Protein AF-A0A2N6CBD4-F1 (afdb_monomer_lite)

Secondary structure (DSSP, 8-state):
-HHHHHHHHHHHHHHHHHIIIII---HHHHHHHHHHHHHHTHHHHHHHHHHHHHHHHHHHHHHHHTT-HHHHHHHHHHHHHHHHHHHHHHHHHHHHHHHHHS--HHHHTTTHHHHHHHHHHHHHHHHHHHH-TT--HHHHHHHHHHHHHHHHHHHHHGGGS--

Structure (mmCIF, N/CA/C/O backbone):
data_AF-A0A2N6CBD4-F1
#
_entry.id   AF-A0A2N6CBD4-F1
#
loop_
_atom_site.group_PDB
_atom_site.id
_atom_site.type_symbol
_atom_site.label_atom_id
_atom_site.label_alt_id
_atom_site.label_comp_id
_atom_site.label_asym_id
_atom_site.label_entity_id
_atom_site.label_seq_id
_atom_site.pdbx_PDB_ins_code
_atom_site.Cartn_x
_atom_site.Cartn_y
_atom_site.Cartn_z
_atom_site.occupancy
_atom_site.B_iso_or_equiv
_atom_site.auth_seq_id
_atom_site.auth_comp_id
_atom_site.auth_asym_id
_atom_site.auth_atom_id
_atom_site.pdbx_PDB_model_num
ATOM 1 N N . MET A 1 1 ? 5.643 14.188 14.036 1.00 41.84 1 MET A N 1
ATOM 2 C CA . MET A 1 1 ? 6.648 13.176 13.641 1.00 41.84 1 MET A CA 1
ATOM 3 C C . MET A 1 1 ? 6.228 12.397 12.386 1.00 41.84 1 MET A C 1
ATOM 5 O O . MET A 1 1 ? 6.979 12.399 11.426 1.00 41.84 1 MET A O 1
ATOM 9 N N . MET A 1 2 ? 5.007 11.844 12.311 1.00 31.25 2 MET A N 1
ATOM 10 C CA . MET A 1 2 ? 4.512 11.083 11.138 1.00 31.25 2 MET A CA 1
ATOM 11 C C . MET A 1 2 ? 4.231 11.930 9.875 1.00 31.25 2 MET A C 1
ATOM 13 O O . MET A 1 2 ? 4.389 11.447 8.758 1.00 31.25 2 MET A O 1
ATOM 17 N N . LEU A 1 3 ? 3.887 13.216 10.042 1.00 31.53 3 LEU A N 1
ATOM 18 C CA . LEU A 1 3 ? 3.722 14.160 8.926 1.00 31.53 3 LEU A CA 1
ATOM 19 C C . LEU A 1 3 ? 5.050 14.454 8.206 1.00 31.53 3 LEU A C 1
ATOM 21 O O . LEU A 1 3 ? 5.033 14.747 7.019 1.00 31.53 3 LEU A O 1
ATOM 25 N N . GLY A 1 4 ? 6.182 14.354 8.918 1.00 36.66 4 GLY A N 1
ATOM 26 C CA . GLY A 1 4 ? 7.520 14.524 8.345 1.00 36.66 4 GLY A CA 1
ATOM 27 C C . GLY A 1 4 ? 7.835 13.396 7.374 1.00 36.66 4 GLY A C 1
ATOM 28 O O . GLY A 1 4 ? 8.066 13.659 6.212 1.00 36.66 4 GLY A O 1
ATOM 29 N N . ILE A 1 5 ? 7.654 12.143 7.796 1.00 45.69 5 ILE A N 1
ATOM 30 C CA . ILE A 1 5 ? 7.950 10.955 6.978 1.00 45.69 5 ILE A CA 1
ATOM 31 C C . ILE A 1 5 ? 7.077 10.878 5.715 1.00 45.69 5 ILE A C 1
ATOM 33 O O . ILE A 1 5 ? 7.573 10.528 4.650 1.00 45.69 5 ILE A O 1
ATOM 37 N N . ILE A 1 6 ? 5.785 11.222 5.801 1.00 44.69 6 ILE A N 1
ATOM 38 C CA . ILE A 1 6 ? 4.894 11.243 4.623 1.00 44.69 6 ILE A CA 1
ATOM 39 C C . ILE A 1 6 ? 5.296 12.365 3.666 1.00 44.69 6 ILE A C 1
ATOM 41 O O . ILE A 1 6 ? 5.296 12.165 2.452 1.00 44.69 6 ILE A O 1
ATOM 45 N N . LYS A 1 7 ? 5.653 13.535 4.206 1.00 42.19 7 LYS A N 1
ATOM 46 C CA . LYS A 1 7 ? 6.128 14.661 3.406 1.00 42.19 7 LYS A CA 1
ATOM 47 C C . LYS A 1 7 ? 7.462 14.314 2.756 1.00 42.19 7 LYS A C 1
ATOM 49 O O . LYS A 1 7 ? 7.575 14.494 1.559 1.00 42.19 7 LYS A O 1
ATOM 54 N N . ASP A 1 8 ? 8.392 13.714 3.489 1.00 42.81 8 ASP A N 1
ATOM 55 C CA . ASP A 1 8 ? 9.699 13.287 3.001 1.00 42.81 8 ASP A CA 1
ATOM 56 C C . ASP A 1 8 ? 9.558 12.190 1.944 1.00 42.81 8 ASP A C 1
ATOM 58 O O . ASP A 1 8 ? 10.190 12.283 0.904 1.00 42.81 8 ASP A O 1
ATOM 62 N N . PHE A 1 9 ? 8.672 11.204 2.115 1.00 55.75 9 PHE A N 1
ATOM 63 C CA . PHE A 1 9 ? 8.442 10.160 1.109 1.00 55.75 9 PHE A CA 1
ATOM 64 C C . PHE A 1 9 ? 7.762 10.712 -0.156 1.00 55.75 9 PHE A C 1
ATOM 66 O O . PHE A 1 9 ? 8.197 10.421 -1.271 1.00 55.75 9 PHE A O 1
ATOM 73 N N . ALA A 1 10 ? 6.740 11.564 -0.008 1.00 53.47 10 ALA A N 1
ATOM 74 C CA . ALA A 1 10 ? 6.084 12.219 -1.138 1.00 53.47 10 ALA A CA 1
ATOM 75 C C . ALA A 1 10 ? 7.038 13.171 -1.873 1.00 53.47 10 ALA A C 1
ATOM 77 O O . ALA A 1 10 ? 7.047 13.181 -3.097 1.00 53.47 10 ALA A O 1
ATOM 78 N N . LEU A 1 11 ? 7.883 13.912 -1.148 1.00 49.75 11 LEU A N 1
ATOM 79 C CA . LEU A 1 11 ? 8.890 14.802 -1.724 1.00 49.75 11 LEU A CA 1
ATOM 80 C C . LEU A 1 11 ? 10.000 14.003 -2.401 1.00 49.75 11 LEU A C 1
ATOM 82 O O . LEU A 1 11 ? 10.362 14.327 -3.518 1.00 49.75 11 LEU A O 1
ATOM 86 N N . THR A 1 12 ? 10.484 12.922 -1.783 1.00 53.41 12 THR A N 1
ATOM 87 C CA . THR A 1 12 ? 11.517 12.051 -2.364 1.00 53.41 12 THR A CA 1
ATOM 88 C C . THR A 1 12 ? 11.012 11.401 -3.640 1.00 53.41 12 THR A C 1
ATOM 90 O O . THR A 1 12 ? 11.745 11.327 -4.617 1.00 53.41 12 THR A O 1
ATOM 93 N N . THR A 1 13 ? 9.744 10.987 -3.681 1.00 58.19 13 THR A N 1
ATOM 94 C CA . THR A 1 13 ? 9.230 10.332 -4.882 1.00 58.19 13 THR A CA 1
ATOM 95 C C . THR A 1 13 ? 8.724 11.297 -5.951 1.00 58.19 13 THR A C 1
ATOM 97 O O . THR A 1 13 ? 8.873 11.008 -7.134 1.00 58.19 13 THR A O 1
ATOM 100 N N . LEU A 1 14 ? 8.250 12.487 -5.570 1.00 57.22 14 LEU A N 1
ATOM 101 C CA . LEU A 1 14 ? 8.110 13.613 -6.495 1.00 57.22 14 LEU A CA 1
ATOM 102 C C . LEU A 1 14 ? 9.481 13.988 -7.075 1.00 57.22 14 LEU A C 1
ATOM 104 O O . LEU A 1 14 ? 9.580 14.213 -8.268 1.00 57.22 14 LEU A O 1
ATOM 108 N N . VAL A 1 15 ? 10.544 13.977 -6.266 1.00 57.34 15 VAL A N 1
ATOM 109 C CA . VAL A 1 15 ? 11.927 14.212 -6.702 1.00 57.34 15 VAL A CA 1
ATOM 110 C C . VAL A 1 15 ? 12.432 13.091 -7.597 1.00 57.34 15 VAL A C 1
ATOM 112 O O . VAL A 1 15 ? 13.137 13.408 -8.533 1.00 57.34 15 VAL A O 1
ATOM 115 N N . ILE A 1 16 ? 12.070 11.821 -7.393 1.00 60.28 16 ILE A N 1
ATOM 116 C CA . ILE A 1 16 ? 12.444 10.721 -8.303 1.00 60.28 16 ILE A CA 1
ATOM 117 C C . ILE A 1 16 ? 11.715 10.854 -9.645 1.00 60.28 16 ILE A C 1
ATOM 119 O O . ILE A 1 16 ? 12.346 10.740 -10.690 1.00 60.28 16 ILE A O 1
ATOM 123 N N . ILE A 1 17 ? 10.415 11.166 -9.633 1.00 61.00 17 ILE A N 1
ATOM 124 C CA . ILE A 1 17 ? 9.631 11.399 -10.856 1.00 61.00 17 ILE A CA 1
ATOM 125 C C . ILE A 1 17 ? 10.144 12.646 -11.591 1.00 61.00 17 ILE A C 1
ATOM 127 O O . ILE A 1 17 ? 10.369 12.598 -12.796 1.00 61.00 17 ILE A O 1
ATOM 131 N N . LEU A 1 18 ? 10.399 13.743 -10.875 1.00 55.06 18 LEU A N 1
ATOM 132 C CA . LEU A 1 18 ? 11.003 14.951 -11.439 1.00 55.06 18 LEU A CA 1
ATOM 133 C C . LEU A 1 18 ? 12.451 14.688 -11.882 1.00 55.06 18 LEU A C 1
ATOM 135 O O . LEU A 1 18 ? 12.848 15.184 -12.921 1.00 55.06 18 LEU A O 1
ATOM 139 N N . ASN A 1 19 ? 13.248 13.884 -11.177 1.00 57.22 19 ASN A N 1
ATOM 140 C CA . ASN A 1 19 ? 14.621 13.569 -11.586 1.00 57.22 19 ASN A CA 1
ATOM 141 C C . ASN A 1 19 ? 14.675 12.713 -12.841 1.00 57.22 19 ASN A C 1
ATOM 143 O O . ASN A 1 19 ? 15.536 12.936 -13.681 1.00 57.22 19 ASN A O 1
ATOM 147 N N . HIS A 1 20 ? 13.766 11.757 -12.981 1.00 59.44 20 HIS A N 1
ATOM 148 C CA . HIS A 1 20 ? 13.699 10.924 -14.168 1.00 59.44 20 HIS A CA 1
ATOM 149 C C . HIS A 1 20 ? 13.214 11.731 -15.390 1.00 59.44 20 HIS A C 1
ATOM 151 O O . HIS A 1 20 ? 13.842 11.686 -16.444 1.00 59.44 20 HIS A O 1
ATOM 157 N N . TRP A 1 21 ? 12.171 12.559 -15.231 1.00 55.94 21 TRP A N 1
ATOM 158 C CA . TRP A 1 21 ? 11.557 13.295 -16.349 1.00 55.94 21 TRP A CA 1
ATOM 159 C C . TRP A 1 21 ? 12.144 14.696 -16.618 1.00 55.94 21 TRP A C 1
ATOM 161 O O . TRP A 1 21 ? 11.939 15.229 -17.705 1.00 55.94 21 TRP A O 1
ATOM 171 N N . ILE A 1 22 ? 12.855 15.309 -15.663 1.00 54.16 22 ILE A N 1
ATOM 172 C CA . ILE A 1 22 ? 13.450 16.660 -15.786 1.00 54.16 22 ILE A CA 1
ATOM 173 C C . ILE A 1 22 ? 14.984 16.630 -15.736 1.00 54.16 22 ILE A C 1
ATOM 175 O O . ILE A 1 22 ? 15.613 17.411 -16.444 1.00 54.16 22 ILE A O 1
ATOM 179 N N . TYR A 1 23 ? 15.602 15.749 -14.938 1.00 53.75 23 TYR A N 1
ATOM 180 C CA . TYR A 1 23 ? 17.063 15.740 -14.728 1.00 53.75 23 TYR A CA 1
ATOM 181 C C . TYR A 1 23 ? 17.803 14.551 -15.370 1.00 53.75 23 TYR A C 1
ATOM 183 O O . TYR A 1 23 ? 19.032 14.538 -15.356 1.00 53.75 23 TYR A O 1
ATOM 191 N N . GLY A 1 24 ? 17.093 13.577 -15.951 1.00 55.91 24 GLY A N 1
ATOM 192 C CA . GLY A 1 24 ? 17.685 12.459 -16.689 1.00 55.91 24 GLY A CA 1
ATOM 193 C C . GLY A 1 24 ? 18.471 11.455 -15.839 1.00 55.91 24 GLY A C 1
ATOM 194 O O . GLY A 1 24 ? 19.448 10.896 -16.331 1.00 55.91 24 GLY A O 1
ATOM 195 N N . ILE A 1 25 ? 18.092 11.222 -14.574 1.00 64.69 25 ILE A N 1
ATOM 196 C CA . ILE A 1 25 ? 18.687 10.121 -13.791 1.00 64.69 25 ILE A CA 1
ATOM 197 C C . ILE A 1 25 ? 18.368 8.783 -14.469 1.00 64.69 25 ILE A C 1
ATOM 199 O O . ILE A 1 25 ? 17.211 8.525 -14.806 1.00 64.69 25 ILE A O 1
ATOM 203 N N . GLU A 1 26 ? 19.386 7.930 -14.621 1.00 70.88 26 GLU A N 1
ATOM 204 C CA . GLU A 1 26 ? 19.219 6.575 -15.146 1.00 70.88 26 GLU A CA 1
ATOM 205 C C . GLU A 1 26 ? 18.223 5.775 -14.296 1.00 70.88 26 GLU A C 1
ATOM 207 O O . GLU A 1 26 ? 18.364 5.646 -13.074 1.00 70.88 26 GLU A O 1
ATOM 212 N N . ASP A 1 27 ? 17.219 5.207 -14.965 1.00 71.75 27 ASP A N 1
ATOM 213 C CA . ASP A 1 27 ? 16.131 4.444 -14.348 1.00 71.75 27 ASP A CA 1
ATOM 214 C C . ASP A 1 27 ? 16.612 3.306 -13.454 1.00 71.75 27 ASP A C 1
ATOM 216 O O . ASP A 1 27 ? 15.980 2.982 -12.447 1.00 71.75 27 ASP A O 1
ATOM 220 N N . THR A 1 28 ? 17.750 2.715 -13.803 1.00 79.25 28 THR A N 1
ATOM 221 C CA . THR A 1 28 ? 18.413 1.637 -13.068 1.00 79.25 28 THR A CA 1
ATOM 222 C C . THR A 1 28 ? 18.785 2.061 -11.648 1.00 79.25 28 THR A C 1
ATOM 224 O O . THR A 1 28 ? 18.462 1.351 -10.697 1.00 79.25 28 THR A O 1
ATOM 227 N N . ILE A 1 29 ? 19.373 3.247 -11.475 1.00 79.62 29 ILE A N 1
ATOM 228 C CA . ILE A 1 29 ? 19.796 3.770 -10.168 1.00 79.62 29 ILE A CA 1
ATOM 229 C C . ILE A 1 29 ? 18.573 4.051 -9.288 1.00 79.62 29 ILE A C 1
ATOM 231 O O . ILE A 1 29 ? 18.542 3.6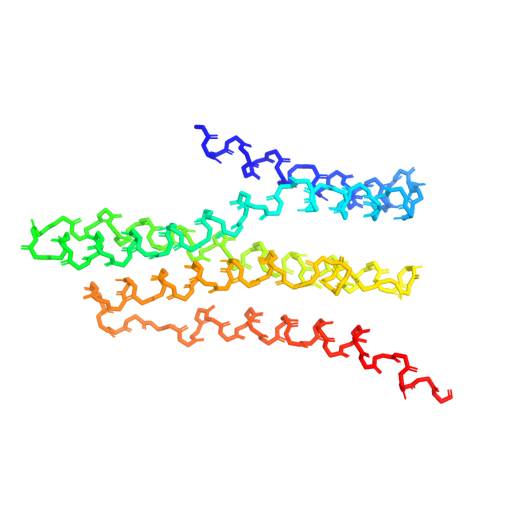90 -8.107 1.00 79.62 29 ILE A O 1
ATOM 235 N N . ALA A 1 30 ? 17.538 4.671 -9.863 1.00 75.25 30 ALA A N 1
ATOM 236 C CA . ALA A 1 30 ? 16.293 4.954 -9.152 1.00 75.25 30 ALA A CA 1
ATOM 237 C C . ALA A 1 30 ? 15.573 3.659 -8.737 1.00 75.25 30 ALA A C 1
ATOM 239 O O . ALA A 1 30 ? 15.086 3.545 -7.607 1.00 75.25 30 ALA A O 1
ATOM 240 N N . TYR A 1 31 ? 15.548 2.669 -9.628 1.00 82.81 31 TYR A N 1
ATOM 241 C CA . TYR A 1 31 ? 14.966 1.359 -9.375 1.00 82.81 31 TYR A CA 1
ATOM 242 C C . TYR A 1 31 ? 15.679 0.627 -8.234 1.00 82.81 31 TYR A C 1
ATOM 244 O O . TYR A 1 31 ? 15.037 0.201 -7.269 1.00 82.81 31 TYR A O 1
ATOM 252 N N . GLU A 1 32 ? 17.008 0.525 -8.301 1.00 84.31 32 GLU A N 1
ATOM 253 C CA . GLU A 1 32 ? 17.817 -0.133 -7.274 1.00 84.31 32 GLU A CA 1
ATOM 254 C C . GLU A 1 32 ? 17.672 0.544 -5.915 1.00 84.31 32 GLU A C 1
ATOM 256 O O . GLU A 1 32 ? 17.527 -0.140 -4.900 1.00 84.31 32 GLU A O 1
ATOM 261 N N . PHE A 1 33 ? 17.646 1.879 -5.873 1.00 81.94 33 PHE A N 1
ATOM 262 C CA . PHE A 1 33 ? 17.426 2.614 -4.632 1.00 81.94 33 PHE A CA 1
ATOM 263 C C . PHE A 1 33 ? 16.100 2.222 -3.966 1.00 81.94 33 PHE A C 1
ATOM 265 O O . PHE A 1 33 ? 16.074 1.917 -2.771 1.00 81.94 33 PHE A O 1
ATOM 272 N N . ILE A 1 34 ? 15.003 2.181 -4.731 1.00 81.94 34 ILE A N 1
ATOM 273 C CA . ILE A 1 34 ? 13.677 1.838 -4.201 1.00 81.94 34 ILE A CA 1
ATOM 274 C C . ILE A 1 34 ? 13.633 0.377 -3.747 1.00 81.94 34 ILE A C 1
ATOM 276 O O . ILE A 1 34 ? 13.147 0.096 -2.649 1.00 81.94 34 ILE A O 1
ATOM 280 N N . VAL A 1 35 ? 14.159 -0.552 -4.548 1.00 85.94 35 VAL A N 1
ATOM 281 C CA . VAL A 1 35 ? 14.220 -1.976 -4.183 1.00 85.94 35 VAL A CA 1
ATOM 282 C C . VAL A 1 35 ? 15.022 -2.166 -2.898 1.00 85.94 35 VAL A C 1
ATOM 284 O O . VAL A 1 35 ? 14.537 -2.793 -1.956 1.00 85.94 35 VAL A O 1
ATOM 287 N N . ASN A 1 36 ? 16.207 -1.562 -2.805 1.00 83.94 36 ASN A N 1
ATOM 288 C CA . ASN A 1 36 ? 17.058 -1.655 -1.622 1.00 83.94 36 ASN A CA 1
ATOM 289 C C . ASN A 1 36 ? 16.404 -1.019 -0.391 1.00 83.94 36 ASN A C 1
ATOM 291 O O . ASN A 1 36 ? 16.493 -1.562 0.711 1.00 83.94 36 ASN A O 1
ATOM 295 N N . PHE A 1 37 ? 15.699 0.101 -0.560 1.00 82.38 37 PHE A N 1
ATOM 296 C CA . PHE A 1 37 ? 14.955 0.738 0.520 1.00 82.38 37 PHE A CA 1
ATOM 297 C C . PHE A 1 37 ? 13.832 -0.161 1.057 1.00 82.38 37 PHE A C 1
ATOM 299 O O . PHE A 1 37 ? 13.699 -0.316 2.276 1.00 82.38 37 PHE A O 1
ATOM 306 N N . ILE A 1 38 ? 13.042 -0.777 0.172 1.00 83.06 38 ILE A N 1
ATOM 307 C CA . ILE A 1 38 ? 11.963 -1.691 0.566 1.00 83.06 38 ILE A CA 1
ATOM 308 C C . ILE A 1 38 ? 12.544 -2.947 1.218 1.00 83.06 38 ILE A C 1
ATOM 310 O O . ILE A 1 38 ? 12.066 -3.360 2.274 1.00 83.06 38 ILE A O 1
ATOM 314 N N . ALA A 1 39 ? 13.602 -3.524 0.645 1.00 85.62 39 ALA A N 1
ATOM 315 C CA . ALA A 1 39 ? 14.271 -4.699 1.190 1.00 85.62 39 ALA A CA 1
ATOM 316 C C . ALA A 1 39 ? 14.842 -4.435 2.593 1.00 85.62 39 ALA A C 1
ATOM 318 O O . ALA A 1 39 ? 14.603 -5.222 3.511 1.00 85.62 39 ALA A O 1
ATOM 319 N N . LYS A 1 40 ? 15.516 -3.295 2.793 1.00 87.06 40 LYS A N 1
ATOM 320 C CA . LYS A 1 40 ? 16.100 -2.901 4.085 1.00 87.06 40 LYS A CA 1
ATOM 321 C C . LYS A 1 40 ? 15.044 -2.695 5.172 1.00 87.06 40 LYS A C 1
ATOM 323 O O . LYS A 1 40 ? 15.270 -3.061 6.321 1.00 87.06 40 LYS A O 1
ATOM 328 N N . ASN A 1 41 ? 13.891 -2.125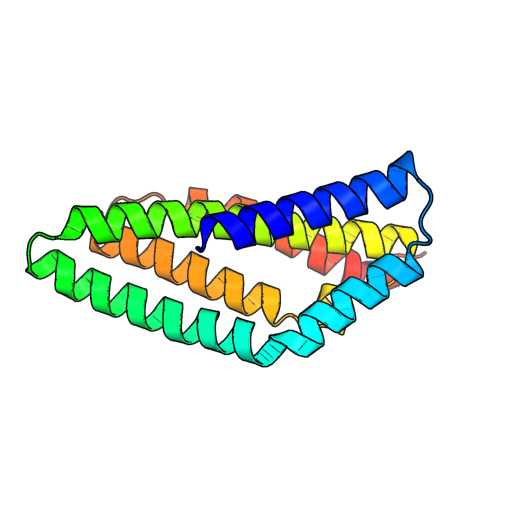 4.821 1.00 81.62 41 ASN A N 1
ATOM 329 C CA . ASN A 1 41 ? 12.820 -1.801 5.772 1.00 81.62 41 ASN A CA 1
ATOM 330 C C . ASN A 1 41 ? 11.687 -2.841 5.795 1.00 81.62 41 ASN A C 1
ATOM 332 O O . ASN A 1 41 ? 10.647 -2.622 6.417 1.00 81.62 41 ASN A O 1
ATOM 336 N N . ARG A 1 42 ? 11.883 -3.990 5.144 1.00 81.88 42 ARG A N 1
ATOM 337 C CA . ARG A 1 42 ? 10.883 -5.047 4.962 1.00 81.88 42 ARG A CA 1
ATOM 338 C C . ARG A 1 42 ? 10.193 -5.451 6.262 1.00 81.88 42 ARG A C 1
ATOM 340 O O . ARG A 1 42 ? 8.967 -5.411 6.355 1.00 81.88 42 ARG A O 1
ATOM 347 N N . THR A 1 43 ? 10.979 -5.813 7.273 1.00 85.00 43 THR A N 1
ATOM 348 C CA . THR A 1 43 ? 10.458 -6.258 8.572 1.00 85.00 43 THR A CA 1
ATOM 349 C C . THR A 1 43 ? 9.630 -5.168 9.234 1.00 85.00 43 THR A C 1
ATOM 351 O O . THR A 1 43 ? 8.570 -5.450 9.782 1.00 85.00 43 THR A O 1
ATOM 354 N N . PHE A 1 44 ? 10.072 -3.913 9.132 1.00 81.94 44 PHE A N 1
ATOM 355 C CA . PHE A 1 44 ? 9.352 -2.776 9.687 1.00 81.94 44 PHE A CA 1
ATOM 356 C C . PHE A 1 44 ? 8.000 -2.565 8.995 1.00 81.94 44 PHE A C 1
ATOM 358 O O . PHE A 1 44 ? 6.992 -2.393 9.679 1.00 81.94 44 PHE A O 1
ATOM 365 N N . PHE A 1 45 ? 7.936 -2.639 7.662 1.00 82.06 45 PHE A N 1
ATOM 366 C CA . PHE A 1 45 ? 6.671 -2.509 6.930 1.00 82.06 45 PHE A CA 1
ATOM 367 C C . PHE A 1 45 ? 5.682 -3.625 7.267 1.00 82.06 45 PHE A C 1
ATOM 369 O O . PHE A 1 45 ? 4.512 -3.351 7.522 1.00 82.06 45 PHE A O 1
ATOM 376 N N . ILE A 1 46 ? 6.147 -4.874 7.331 1.00 87.12 46 ILE A N 1
ATOM 377 C CA . ILE A 1 46 ? 5.284 -6.012 7.671 1.00 87.12 46 ILE A CA 1
ATOM 378 C C . ILE A 1 46 ? 4.809 -5.910 9.123 1.00 87.12 46 ILE A C 1
ATOM 380 O O . ILE A 1 46 ? 3.615 -6.047 9.388 1.00 87.12 46 ILE A O 1
ATOM 384 N N . ALA A 1 47 ? 5.720 -5.632 10.059 1.00 86.94 47 ALA A N 1
ATOM 385 C CA . ALA A 1 47 ? 5.389 -5.515 11.473 1.00 86.94 47 ALA A CA 1
ATOM 386 C C . ALA A 1 47 ? 4.418 -4.356 11.727 1.00 86.94 47 ALA A C 1
ATOM 388 O O . ALA A 1 47 ? 3.396 -4.553 12.378 1.00 86.94 47 ALA A O 1
ATOM 389 N N . SER A 1 48 ? 4.684 -3.170 11.172 1.00 82.94 48 SER A N 1
ATOM 390 C CA . SER A 1 48 ? 3.782 -2.019 11.304 1.00 82.94 48 SER A CA 1
ATOM 391 C C . SER A 1 48 ? 2.429 -2.259 10.635 1.00 82.94 48 SER A C 1
ATOM 393 O O . SER A 1 48 ? 1.407 -1.897 11.214 1.00 82.94 48 SER A O 1
ATOM 395 N N . GLY A 1 49 ? 2.393 -2.920 9.474 1.00 87.19 49 GLY A N 1
ATOM 396 C CA . GLY A 1 49 ? 1.150 -3.277 8.797 1.00 87.19 49 GLY A CA 1
ATOM 397 C C . GLY A 1 49 ? 0.294 -4.251 9.608 1.00 87.19 49 GLY A C 1
ATOM 398 O O . GLY A 1 49 ? -0.885 -3.987 9.837 1.00 87.19 49 GLY A O 1
ATOM 399 N N . LEU A 1 50 ? 0.883 -5.349 10.092 1.00 91.25 50 LEU A N 1
ATOM 400 C CA . LEU A 1 50 ? 0.181 -6.362 10.886 1.00 91.25 50 LEU A CA 1
ATOM 401 C C . LEU A 1 50 ? -0.239 -5.824 12.253 1.00 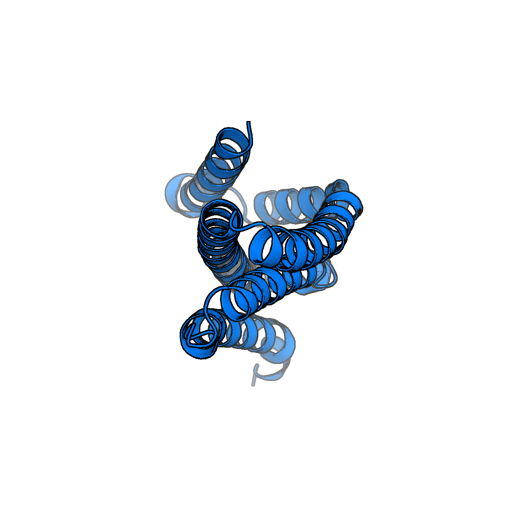91.25 50 LEU A C 1
ATOM 403 O O . LEU A 1 50 ? -1.425 -5.818 12.582 1.00 91.25 50 LEU A O 1
ATOM 407 N N . VAL A 1 51 ? 0.727 -5.346 13.040 1.00 90.38 51 VAL A N 1
ATOM 408 C CA . VAL A 1 51 ? 0.478 -4.864 14.403 1.00 90.38 51 VAL A CA 1
ATOM 409 C C . VAL A 1 51 ? -0.425 -3.639 14.367 1.00 90.38 51 VAL A C 1
ATOM 411 O O . VAL A 1 51 ? -1.393 -3.582 15.117 1.00 90.38 51 VAL A O 1
ATOM 414 N N . GLY A 1 52 ? -0.169 -2.691 13.462 1.00 87.94 52 GLY A N 1
ATOM 415 C CA . GLY A 1 52 ? -0.986 -1.487 13.323 1.00 87.94 52 GLY A CA 1
ATOM 416 C C . GLY A 1 52 ? -2.439 -1.806 12.986 1.00 87.94 52 GLY A C 1
ATOM 417 O O . GLY A 1 52 ? -3.343 -1.220 13.575 1.00 87.94 52 GLY A O 1
ATOM 418 N N . SER A 1 53 ? -2.679 -2.783 12.112 1.00 92.06 53 SER A N 1
ATOM 419 C CA . SER A 1 53 ? -4.036 -3.209 11.761 1.00 92.06 53 SER A CA 1
ATOM 420 C C . SER A 1 53 ? -4.757 -3.896 12.915 1.00 92.06 53 SER A C 1
ATOM 422 O O . SER A 1 53 ? -5.911 -3.580 13.189 1.00 92.06 53 SER A O 1
ATOM 424 N N . ILE A 1 54 ? -4.075 -4.795 13.628 1.00 92.38 54 ILE A N 1
ATOM 425 C CA . ILE A 1 54 ? -4.634 -5.476 14.802 1.00 92.38 54 ILE A CA 1
ATOM 426 C C . ILE A 1 54 ? -4.982 -4.450 15.886 1.00 92.38 54 ILE A C 1
ATOM 428 O O . ILE A 1 54 ? -6.117 -4.405 16.357 1.00 92.38 54 ILE A O 1
ATOM 432 N N . VAL A 1 55 ? -4.033 -3.579 16.238 1.00 91.12 55 VAL A N 1
ATOM 433 C CA . VAL A 1 55 ? -4.227 -2.528 17.247 1.00 91.12 55 VAL A CA 1
ATOM 434 C C . VAL A 1 55 ? -5.364 -1.587 16.851 1.00 91.12 55 VAL A C 1
ATOM 436 O O . VAL A 1 55 ? -6.171 -1.220 17.706 1.00 91.12 55 VAL A O 1
ATOM 439 N N . LEU A 1 56 ? -5.483 -1.222 15.571 1.00 91.44 56 LEU A N 1
ATOM 440 C CA . LEU A 1 56 ? -6.571 -0.371 15.088 1.00 91.44 56 LEU A CA 1
ATOM 441 C C . LEU A 1 56 ? -7.943 -1.030 15.277 1.00 91.44 56 LEU A C 1
ATOM 443 O O . LEU A 1 56 ? -8.877 -0.373 15.730 1.00 91.44 56 LEU A O 1
ATOM 447 N N . LEU A 1 57 ? -8.069 -2.320 14.971 1.00 91.50 57 LEU A N 1
ATOM 448 C CA . LEU A 1 57 ? -9.326 -3.051 15.136 1.00 91.50 57 LEU A CA 1
ATOM 449 C C . LEU A 1 57 ? -9.719 -3.191 16.609 1.00 91.50 57 LEU A C 1
ATOM 451 O O . LEU A 1 57 ? -10.851 -2.868 16.970 1.00 91.50 57 LEU A O 1
ATOM 455 N N . PHE A 1 58 ? -8.778 -3.598 17.465 1.00 89.88 58 PHE A N 1
ATOM 456 C CA . PHE A 1 58 ? -9.022 -3.715 18.905 1.00 89.88 58 PHE A CA 1
ATOM 457 C C . PHE A 1 58 ? -9.378 -2.368 19.534 1.00 89.88 58 PHE A C 1
ATOM 459 O O . PHE A 1 58 ? -10.374 -2.264 20.247 1.00 89.88 58 PHE A O 1
ATOM 466 N N . SER A 1 59 ? -8.612 -1.316 19.232 1.00 86.81 59 SER A N 1
ATOM 467 C CA . SER A 1 59 ? -8.900 0.028 19.747 1.00 86.81 59 SER A CA 1
ATOM 468 C C . SER A 1 59 ? -10.239 0.563 19.248 1.00 86.81 59 SER A C 1
ATOM 470 O O . SER A 1 59 ? -10.956 1.187 20.022 1.00 86.81 59 SER A O 1
ATOM 472 N N . SER A 1 60 ? -10.629 0.272 18.004 1.00 87.56 60 SER A N 1
ATOM 473 C CA . SER A 1 60 ? -11.932 0.685 17.470 1.00 87.56 60 SER A CA 1
ATOM 474 C C . SER A 1 60 ? -13.090 0.017 18.206 1.00 87.56 60 SER A C 1
ATOM 476 O O . SER A 1 60 ? -14.005 0.719 18.624 1.00 87.56 60 SER A O 1
ATOM 478 N N . ALA A 1 61 ? -13.013 -1.295 18.449 1.00 86.56 61 ALA A N 1
ATOM 479 C CA . ALA A 1 61 ? -14.025 -2.015 19.222 1.00 86.56 61 ALA A CA 1
ATOM 480 C C . ALA A 1 61 ? -14.086 -1.548 20.690 1.00 86.56 61 ALA A C 1
ATOM 482 O O . ALA A 1 61 ? -15.162 -1.404 21.265 1.00 86.56 61 ALA A O 1
ATOM 483 N N . MET A 1 62 ? -12.941 -1.267 21.319 1.00 87.12 62 MET A N 1
ATOM 484 C CA . MET A 1 62 ? -12.919 -0.762 22.696 1.00 87.12 62 MET A CA 1
ATOM 485 C C . MET A 1 62 ? -13.454 0.672 22.798 1.00 87.12 62 MET A C 1
ATOM 487 O O . MET A 1 62 ? -14.211 0.986 23.712 1.00 87.12 62 MET A O 1
ATOM 491 N N . PHE A 1 63 ? -13.072 1.557 21.876 1.00 86.19 63 PHE A N 1
ATOM 492 C CA . PHE A 1 63 ? -13.439 2.976 21.936 1.00 86.19 63 PHE A CA 1
ATOM 493 C C . PHE A 1 63 ? -14.878 3.248 21.517 1.00 86.19 63 PHE A C 1
ATOM 495 O O . PHE A 1 63 ? -15.444 4.240 21.975 1.00 86.19 63 PHE A O 1
ATOM 502 N N . GLU A 1 64 ? -15.476 2.383 20.694 1.00 80.69 64 GLU A N 1
ATOM 503 C CA . GLU A 1 64 ? -16.917 2.401 20.444 1.00 80.69 64 GLU A CA 1
ATOM 504 C C . GLU A 1 64 ? -17.687 2.267 21.769 1.00 80.69 64 GLU A C 1
ATOM 506 O O . GLU A 1 64 ? -18.466 3.151 22.122 1.00 80.69 64 GLU A O 1
ATOM 511 N N . ASN A 1 65 ? 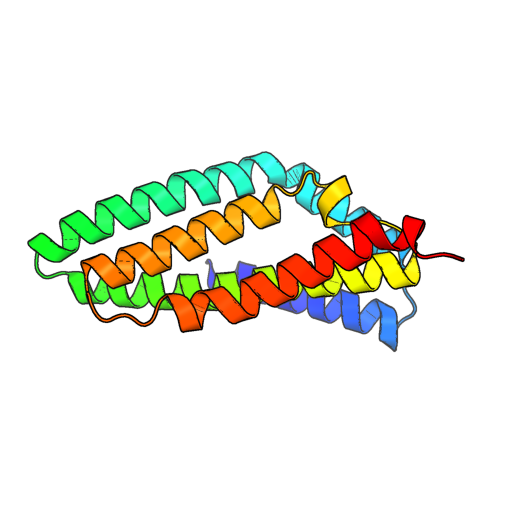-17.358 1.245 22.567 1.00 77.94 65 ASN A N 1
ATOM 512 C CA . ASN A 1 65 ? -17.992 0.980 23.863 1.00 77.94 65 ASN A CA 1
ATOM 513 C C . ASN A 1 65 ? -17.767 2.093 24.906 1.00 77.94 65 ASN A C 1
ATOM 515 O O . ASN A 1 65 ? -18.576 2.266 25.813 1.00 77.94 65 ASN A O 1
ATOM 519 N N . LEU A 1 66 ? -16.675 2.856 24.786 1.00 80.38 66 LEU A N 1
ATOM 520 C CA . LEU A 1 66 ? -16.316 3.945 25.704 1.00 80.38 66 LEU A CA 1
ATOM 521 C C . LEU A 1 66 ? -16.789 5.334 25.233 1.00 80.38 66 LEU A C 1
ATOM 523 O O . LEU A 1 66 ? -16.493 6.334 25.885 1.00 80.38 66 LEU A O 1
ATOM 527 N N . GLY A 1 67 ? -17.478 5.435 24.090 1.00 76.75 67 GLY A N 1
ATOM 528 C CA . GLY A 1 67 ? -17.933 6.717 23.536 1.00 76.75 67 GLY A CA 1
ATOM 529 C C . GLY A 1 67 ? -16.820 7.598 22.939 1.00 76.75 67 GLY A C 1
ATOM 530 O O . GLY A 1 67 ? -17.073 8.744 22.566 1.00 76.75 67 GLY A O 1
ATOM 531 N N . LEU A 1 68 ? -15.598 7.072 22.785 1.00 83.69 68 LEU A N 1
ATOM 532 C CA . LEU A 1 68 ? -14.431 7.758 22.198 1.00 83.69 68 LEU A CA 1
ATOM 533 C C . LEU A 1 68 ? -14.319 7.565 20.672 1.00 83.69 68 LEU A C 1
ATOM 535 O O . LEU A 1 68 ? -13.271 7.813 20.070 1.00 83.69 68 LEU A O 1
ATOM 539 N N . TYR A 1 69 ? -15.416 7.168 20.026 1.00 81.81 69 TYR A N 1
ATOM 540 C CA . TYR A 1 69 ? -15.480 6.790 18.611 1.00 81.81 69 TYR A CA 1
ATOM 541 C C . TYR A 1 69 ? -14.972 7.865 17.633 1.00 81.81 69 TYR A C 1
ATOM 543 O O . TYR A 1 69 ? -14.503 7.541 16.545 1.00 81.81 69 TYR A O 1
ATOM 551 N N . LYS A 1 70 ? -15.013 9.157 17.996 1.00 84.75 70 LYS A N 1
ATOM 552 C CA . LYS A 1 70 ? -14.538 10.254 17.129 1.00 84.75 70 LYS A CA 1
ATOM 553 C C . LYS A 1 70 ? -13.044 10.145 16.802 1.00 84.75 70 LYS A C 1
ATOM 555 O O . LYS A 1 70 ? -12.644 10.484 15.688 1.00 84.75 70 LYS A O 1
ATOM 560 N N . ILE A 1 71 ? -12.230 9.669 17.748 1.00 84.44 71 ILE A N 1
ATOM 561 C CA . ILE A 1 71 ? -10.774 9.549 17.576 1.00 84.44 71 ILE A CA 1
ATOM 562 C C . ILE A 1 71 ? -10.458 8.424 16.588 1.00 84.44 71 ILE A C 1
ATOM 564 O O . ILE A 1 71 ? -9.759 8.648 15.598 1.00 84.44 71 ILE A O 1
ATOM 568 N N . THR A 1 72 ? -11.016 7.234 16.811 1.00 85.75 72 THR A N 1
ATOM 569 C CA . THR A 1 72 ? -10.839 6.073 15.924 1.00 85.75 72 THR A CA 1
ATOM 570 C C . THR A 1 72 ? -11.435 6.313 14.545 1.00 85.75 72 THR A C 1
ATOM 572 O O . THR A 1 72 ? -10.829 5.927 13.545 1.00 85.75 72 THR A O 1
ATOM 575 N N . TYR A 1 73 ? -12.552 7.034 14.458 1.00 88.25 73 TYR A N 1
ATOM 576 C CA . TYR A 1 73 ? -13.145 7.441 13.188 1.00 88.25 73 TYR A CA 1
ATOM 577 C C . TYR A 1 73 ? -12.222 8.368 12.384 1.00 88.25 73 TYR A C 1
ATOM 579 O O . TYR A 1 73 ? -11.968 8.131 11.199 1.00 88.25 73 TYR A O 1
ATOM 587 N N . GLY A 1 74 ? -11.682 9.410 13.027 1.00 86.88 74 GLY A N 1
ATOM 588 C CA . GLY A 1 74 ? -10.739 10.335 12.397 1.00 86.88 74 GLY A CA 1
ATOM 589 C C . GLY A 1 74 ? -9.465 9.630 11.929 1.00 86.88 74 GLY A C 1
ATOM 590 O O . GLY A 1 74 ? -9.062 9.783 10.774 1.00 86.88 74 GLY A O 1
ATOM 591 N N . LEU A 1 75 ? -8.876 8.798 12.793 1.00 88.00 75 LEU A N 1
ATOM 592 C CA . LEU A 1 75 ? -7.669 8.036 12.478 1.00 88.00 75 LEU A CA 1
ATOM 593 C C . LEU A 1 75 ? -7.893 7.076 11.302 1.00 88.00 75 LEU A C 1
ATOM 595 O O . LEU A 1 75 ? -7.103 7.067 10.360 1.00 88.00 75 LEU A O 1
ATOM 599 N N . SER A 1 76 ? -8.996 6.326 11.309 1.00 91.19 76 SER A N 1
ATOM 600 C CA . SER A 1 76 ? -9.315 5.367 10.246 1.00 91.19 76 SER A CA 1
ATOM 601 C C . SER A 1 76 ? -9.531 6.057 8.896 1.00 91.19 76 SER A C 1
ATOM 603 O O . SER A 1 76 ? -9.043 5.576 7.876 1.00 91.19 76 SER A O 1
ATOM 605 N N . LYS A 1 77 ? -10.178 7.233 8.864 1.00 90.25 77 LYS A N 1
ATOM 606 C CA . LYS A 1 77 ? -10.299 8.032 7.629 1.00 90.25 77 LYS A CA 1
ATOM 607 C C . LYS A 1 77 ? -8.947 8.484 7.083 1.00 90.25 77 LYS A C 1
ATOM 609 O O . LYS A 1 77 ? -8.734 8.421 5.872 1.00 90.25 77 LYS A O 1
ATOM 614 N N . ILE A 1 78 ? -8.047 8.942 7.954 1.00 87.81 78 ILE A N 1
ATOM 615 C CA . ILE A 1 78 ? -6.696 9.356 7.552 1.00 87.81 78 ILE A CA 1
ATOM 616 C C . ILE A 1 78 ? -5.940 8.157 6.980 1.00 87.81 78 ILE A C 1
ATOM 618 O O . ILE A 1 78 ? -5.404 8.245 5.877 1.00 87.81 78 ILE A O 1
ATOM 622 N N . LEU A 1 79 ? -5.952 7.025 7.686 1.00 90.25 79 LEU A N 1
ATOM 623 C CA . LEU A 1 79 ? -5.280 5.805 7.244 1.00 90.25 79 LEU A CA 1
ATOM 624 C C . LEU A 1 79 ? -5.837 5.289 5.918 1.00 90.25 79 LEU A C 1
ATOM 626 O O . LEU A 1 79 ? -5.058 4.870 5.067 1.00 90.25 79 LEU A O 1
ATOM 630 N N . ILE A 1 80 ? -7.148 5.379 5.685 1.00 91.00 80 ILE A N 1
ATOM 631 C CA . ILE A 1 80 ? -7.734 5.069 4.377 1.00 91.00 80 ILE A CA 1
ATOM 632 C C . ILE A 1 80 ? -7.109 5.939 3.289 1.00 91.00 80 ILE A C 1
ATOM 634 O O . ILE A 1 80 ? -6.583 5.404 2.319 1.00 91.00 80 ILE A O 1
ATOM 638 N N . ARG A 1 81 ? -7.132 7.269 3.440 1.00 86.50 81 ARG A N 1
ATOM 639 C CA . ARG A 1 81 ? -6.630 8.185 2.402 1.00 86.50 81 ARG A CA 1
ATOM 640 C C . ARG A 1 81 ? -5.143 7.989 2.131 1.00 86.50 81 ARG A C 1
ATOM 642 O O . ARG A 1 81 ? -4.737 7.960 0.972 1.00 86.50 81 ARG A O 1
ATOM 649 N N . VAL A 1 82 ? -4.352 7.811 3.186 1.00 84.94 82 VAL A N 1
ATOM 650 C CA . VAL A 1 82 ? -2.910 7.574 3.077 1.00 84.94 82 VAL A CA 1
ATOM 651 C C . VAL A 1 82 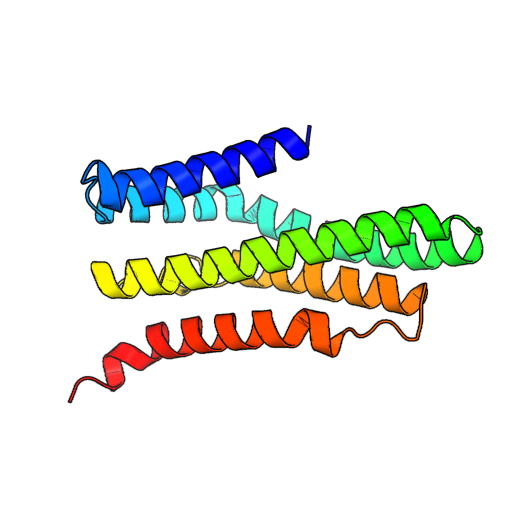? -2.629 6.245 2.378 1.00 84.94 82 VAL A C 1
ATOM 653 O O . VAL A 1 82 ? -1.836 6.220 1.443 1.00 84.94 82 VAL A O 1
ATOM 656 N N . ASN A 1 83 ? -3.302 5.153 2.753 1.00 88.19 83 ASN A N 1
ATOM 657 C CA . ASN A 1 83 ? -3.087 3.862 2.095 1.00 88.19 83 ASN A CA 1
ATOM 658 C C . ASN A 1 83 ? -3.592 3.850 0.652 1.00 88.19 83 ASN A C 1
ATOM 660 O O . ASN A 1 83 ? -2.915 3.301 -0.208 1.00 88.19 83 ASN A O 1
ATOM 664 N N . GLN A 1 84 ? -4.734 4.480 0.358 1.00 86.31 84 GLN A N 1
ATOM 665 C CA . GLN A 1 84 ? -5.202 4.643 -1.021 1.00 86.31 84 GLN A CA 1
ATOM 666 C C . GLN A 1 84 ? -4.129 5.330 -1.869 1.00 86.31 84 GLN A C 1
ATOM 668 O O . GLN A 1 84 ? -3.742 4.801 -2.908 1.00 86.31 84 GLN A O 1
ATOM 673 N N . PHE A 1 85 ? -3.600 6.459 -1.388 1.00 85.12 85 PHE A N 1
ATOM 674 C CA . PHE A 1 85 ? -2.518 7.171 -2.056 1.00 85.12 85 PHE A CA 1
ATOM 675 C C . PHE A 1 85 ? -1.290 6.273 -2.249 1.00 85.12 85 PHE A C 1
ATOM 677 O O . PHE A 1 85 ? -0.874 6.064 -3.382 1.00 85.12 85 PHE A O 1
ATOM 684 N N . LEU A 1 86 ? -0.760 5.665 -1.185 1.00 87.06 86 LEU A N 1
ATOM 685 C CA . LEU A 1 86 ? 0.455 4.845 -1.255 1.00 87.06 86 LEU A CA 1
ATOM 686 C C . LEU A 1 86 ? 0.305 3.621 -2.171 1.00 87.06 86 LEU A C 1
ATOM 688 O O . LEU A 1 86 ? 1.231 3.307 -2.914 1.00 87.06 86 LEU A O 1
ATOM 692 N N . ILE A 1 87 ? -0.849 2.949 -2.160 1.00 89.94 87 ILE A N 1
ATOM 693 C CA . ILE A 1 87 ? -1.104 1.799 -3.038 1.00 89.94 87 ILE A CA 1
ATOM 694 C C . ILE A 1 87 ? -1.203 2.251 -4.496 1.00 89.94 87 ILE A C 1
ATOM 696 O O . ILE A 1 87 ? -0.548 1.663 -5.355 1.00 89.94 87 ILE A O 1
ATOM 700 N N . THR A 1 88 ? -1.978 3.304 -4.786 1.00 85.94 88 THR A N 1
ATOM 701 C CA . THR A 1 88 ? -2.068 3.839 -6.159 1.00 85.94 88 THR A CA 1
ATOM 702 C C . THR A 1 88 ? -0.703 4.276 -6.669 1.00 85.94 88 THR A C 1
ATOM 704 O O . THR A 1 88 ? -0.335 3.996 -7.805 1.00 85.94 88 THR A O 1
ATOM 707 N N . PHE A 1 89 ? 0.083 4.887 -5.794 1.00 82.69 89 PHE A N 1
ATOM 708 C CA . PHE A 1 89 ? 1.413 5.347 -6.102 1.00 82.69 89 PHE A CA 1
ATOM 709 C C . PHE A 1 89 ? 2.377 4.197 -6.411 1.00 82.69 89 PHE A C 1
ATOM 711 O O . PHE A 1 89 ? 3.055 4.214 -7.437 1.00 82.69 89 PHE A O 1
ATOM 718 N N . LEU A 1 90 ? 2.376 3.151 -5.581 1.00 87.62 90 LEU A N 1
ATOM 719 C CA . LEU A 1 90 ? 3.149 1.934 -5.819 1.00 87.62 90 LEU A CA 1
ATOM 720 C C . LEU A 1 90 ? 2.740 1.247 -7.132 1.00 87.62 90 LEU A C 1
ATOM 722 O O . LEU A 1 90 ? 3.602 0.765 -7.863 1.00 87.62 90 LEU A O 1
ATOM 726 N N . ALA A 1 91 ? 1.442 1.224 -7.451 1.00 87.50 91 ALA A N 1
ATOM 727 C CA . ALA A 1 91 ? 0.927 0.666 -8.700 1.00 87.50 91 ALA A CA 1
ATOM 728 C C . ALA A 1 91 ? 1.427 1.433 -9.935 1.00 87.50 91 ALA A C 1
ATOM 730 O O . ALA A 1 91 ? 1.816 0.800 -10.917 1.00 87.50 91 ALA A O 1
ATOM 731 N N . ILE A 1 92 ? 1.468 2.769 -9.872 1.00 84.19 92 ILE A N 1
ATOM 732 C CA . ILE A 1 92 ? 2.008 3.621 -10.942 1.00 84.19 92 ILE A CA 1
ATOM 733 C C . ILE A 1 92 ? 3.515 3.404 -11.095 1.00 84.19 92 ILE A C 1
ATOM 735 O O . ILE A 1 92 ? 3.970 3.157 -12.207 1.00 84.19 92 ILE A O 1
ATOM 739 N N . LEU A 1 93 ? 4.284 3.426 -10.000 1.00 83.44 93 LEU A N 1
ATOM 740 C CA . LEU A 1 93 ? 5.729 3.164 -10.048 1.00 83.44 93 LEU A CA 1
ATOM 741 C C . LEU A 1 93 ? 6.041 1.803 -10.671 1.00 83.44 93 LEU A C 1
ATOM 743 O O . LEU A 1 93 ? 6.947 1.694 -11.489 1.00 83.44 93 LEU A O 1
ATOM 747 N N . ASN A 1 94 ? 5.273 0.771 -10.314 1.00 88.19 94 ASN A N 1
ATOM 748 C CA . ASN A 1 94 ? 5.442 -0.563 -10.877 1.00 88.19 94 ASN A CA 1
ATOM 749 C C . ASN A 1 94 ? 5.218 -0.583 -12.400 1.00 88.19 94 ASN A C 1
ATOM 751 O O . ASN A 1 94 ? 5.991 -1.216 -13.110 1.00 88.19 94 ASN A O 1
ATOM 755 N N . ILE A 1 95 ? 4.216 0.148 -12.905 1.00 84.25 95 ILE A N 1
ATOM 756 C CA . ILE A 1 95 ? 3.967 0.280 -14.351 1.00 84.25 95 ILE A CA 1
ATOM 757 C C . ILE A 1 95 ? 5.103 1.052 -15.032 1.00 84.25 95 ILE A C 1
ATOM 759 O O . ILE A 1 95 ? 5.587 0.617 -16.072 1.00 84.25 95 ILE A O 1
ATOM 763 N N . VAL A 1 96 ? 5.548 2.169 -14.447 1.00 82.94 96 VAL A N 1
ATOM 764 C CA . VAL A 1 96 ? 6.614 3.011 -15.016 1.00 82.94 96 VAL A CA 1
ATOM 765 C C . VAL A 1 96 ? 7.929 2.240 -15.121 1.00 82.94 96 VAL A C 1
ATOM 767 O O . VAL A 1 96 ? 8.511 2.184 -16.199 1.00 82.94 96 VAL A O 1
ATOM 770 N N . PHE A 1 97 ? 8.371 1.583 -14.046 1.00 84.00 97 PHE A N 1
ATOM 771 C CA . PHE A 1 97 ? 9.615 0.810 -14.078 1.00 84.00 97 PHE A CA 1
ATOM 772 C C . PHE A 1 97 ? 9.543 -0.405 -14.996 1.00 84.00 97 PHE A C 1
ATOM 774 O O . PHE A 1 97 ? 10.546 -0.768 -15.608 1.00 84.00 97 PHE A O 1
ATOM 781 N N . TYR A 1 98 ? 8.368 -1.018 -15.129 1.00 85.75 98 TYR A N 1
ATOM 782 C CA . TYR A 1 98 ? 8.193 -2.083 -16.102 1.00 85.75 98 TYR A CA 1
ATOM 783 C C . TYR A 1 98 ? 8.267 -1.560 -17.540 1.00 85.75 98 TYR A C 1
ATOM 785 O O . TYR A 1 98 ? 8.947 -2.162 -18.362 1.00 85.75 98 TYR A O 1
ATOM 793 N N . ALA A 1 99 ? 7.638 -0.422 -17.843 1.00 81.94 99 ALA A N 1
ATOM 794 C CA . ALA A 1 99 ? 7.698 0.183 -19.172 1.00 81.94 99 ALA A CA 1
ATOM 795 C C . ALA A 1 99 ? 9.114 0.662 -19.545 1.00 81.94 99 ALA A C 1
ATOM 797 O O . ALA A 1 99 ? 9.509 0.535 -20.700 1.00 81.94 99 ALA A O 1
ATOM 798 N N . ALA A 1 100 ? 9.875 1.189 -18.580 1.00 80.38 100 ALA A N 1
ATOM 799 C CA . ALA A 1 100 ? 11.220 1.713 -18.810 1.00 80.38 100 ALA A CA 1
ATOM 800 C C . ALA A 1 100 ? 12.307 0.622 -18.847 1.00 80.38 100 ALA A C 1
ATOM 802 O O . ALA A 1 100 ? 13.196 0.661 -19.694 1.00 80.38 100 ALA A O 1
ATOM 803 N N . LEU A 1 101 ? 12.247 -0.357 -17.935 1.00 82.81 101 LEU A N 1
ATOM 804 C CA . LEU A 1 101 ? 13.325 -1.335 -17.713 1.00 82.81 101 LEU A CA 1
ATOM 805 C C . LEU A 1 101 ? 12.909 -2.796 -17.939 1.00 82.81 101 LEU A C 1
ATOM 807 O O . LEU A 1 101 ? 13.749 -3.686 -17.841 1.00 82.81 101 LEU A O 1
ATOM 811 N N . GLY A 1 102 ? 11.620 -3.082 -18.139 1.00 82.75 102 GLY A N 1
ATOM 812 C CA . GLY A 1 102 ? 11.087 -4.451 -18.131 1.00 82.75 102 GLY A CA 1
ATOM 813 C C . GLY A 1 102 ? 11.067 -5.107 -16.743 1.00 82.75 102 GLY A C 1
ATOM 814 O O . GLY A 1 102 ? 10.779 -6.298 -16.622 1.00 82.75 102 GLY A O 1
ATOM 815 N N . ASN A 1 103 ? 11.358 -4.352 -15.678 1.00 83.88 103 ASN A N 1
ATOM 816 C CA . ASN A 1 103 ? 11.507 -4.885 -14.327 1.00 83.88 103 ASN A CA 1
ATOM 817 C C . ASN A 1 103 ? 10.222 -4.762 -13.499 1.00 83.88 103 ASN A C 1
ATOM 819 O O . ASN A 1 103 ? 9.611 -3.700 -13.406 1.00 83.88 103 ASN A O 1
ATOM 823 N N . ASN A 1 104 ? 9.854 -5.845 -12.811 1.00 88.88 104 ASN A N 1
ATOM 824 C CA . ASN A 1 104 ? 8.684 -5.888 -11.934 1.00 88.88 104 ASN A CA 1
ATOM 825 C C . ASN A 1 104 ? 9.061 -5.480 -10.500 1.00 88.88 104 ASN A C 1
ATOM 827 O O . ASN A 1 104 ? 9.630 -6.269 -9.741 1.00 88.88 104 ASN A O 1
ATOM 831 N N . LEU A 1 105 ? 8.744 -4.240 -10.114 1.00 86.50 105 LEU A N 1
ATOM 832 C CA . LEU A 1 105 ? 9.053 -3.697 -8.787 1.00 86.50 105 LEU A CA 1
ATOM 833 C C . LEU A 1 105 ? 8.352 -4.472 -7.661 1.00 86.50 105 LEU A C 1
ATOM 835 O O . LEU A 1 105 ? 8.963 -4.753 -6.626 1.00 86.50 105 LEU A O 1
ATOM 839 N N . MET A 1 106 ? 7.073 -4.806 -7.838 1.00 89.06 106 MET A N 1
ATOM 840 C CA . MET A 1 106 ? 6.292 -5.491 -6.807 1.00 89.06 106 MET A CA 1
ATOM 841 C C . MET A 1 106 ? 6.776 -6.929 -6.591 1.00 89.06 106 MET A C 1
ATOM 843 O O . MET A 1 106 ? 6.955 -7.338 -5.441 1.00 89.06 106 MET A O 1
ATOM 847 N N . ARG A 1 107 ? 7.062 -7.668 -7.671 1.00 87.25 107 ARG A N 1
ATOM 848 C CA . ARG A 1 107 ? 7.592 -9.039 -7.613 1.00 87.25 107 ARG A CA 1
ATOM 849 C C . ARG A 1 107 ? 8.982 -9.091 -7.003 1.00 87.25 107 ARG A C 1
ATOM 851 O O . ARG A 1 107 ? 9.221 -9.920 -6.129 1.00 87.25 107 ARG A O 1
ATOM 858 N N . ASN A 1 108 ? 9.868 -8.176 -7.389 1.00 87.12 108 ASN A N 1
ATOM 859 C CA . ASN A 1 108 ? 11.229 -8.134 -6.848 1.00 87.12 108 AS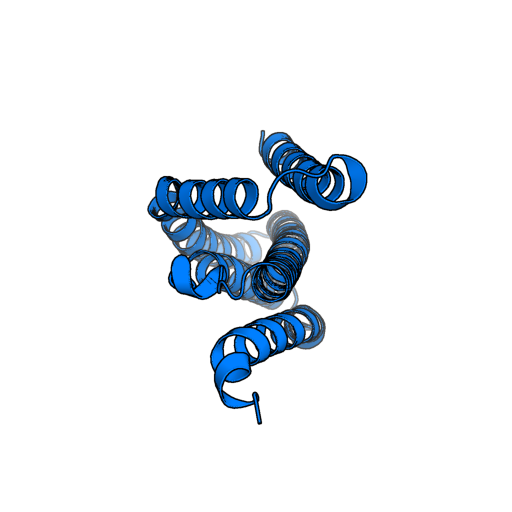N A CA 1
ATOM 860 C C . ASN A 1 108 ? 11.245 -7.819 -5.339 1.00 87.12 108 ASN A C 1
ATOM 862 O O . ASN A 1 108 ? 12.180 -8.185 -4.632 1.00 87.12 108 ASN A O 1
ATOM 866 N N . ASN A 1 109 ? 10.159 -7.243 -4.813 1.00 83.75 109 ASN A N 1
ATOM 867 C CA . ASN A 1 109 ? 9.935 -7.041 -3.381 1.00 83.75 109 ASN A CA 1
ATOM 868 C C . ASN A 1 109 ? 8.971 -8.060 -2.738 1.00 83.75 109 ASN A C 1
ATOM 870 O O . ASN A 1 109 ? 8.584 -7.896 -1.579 1.00 83.75 109 ASN A O 1
ATOM 874 N N . GLY A 1 110 ? 8.579 -9.114 -3.459 1.00 85.31 110 GLY A N 1
ATOM 875 C CA . GLY A 1 110 ? 7.714 -10.190 -2.967 1.00 85.31 110 GLY A CA 1
ATOM 876 C C . GLY A 1 110 ? 6.299 -9.749 -2.587 1.00 85.31 110 GLY A C 1
ATOM 877 O O . GLY A 1 110 ? 5.686 -10.377 -1.730 1.00 85.31 110 GLY A O 1
ATOM 878 N N . TYR A 1 111 ? 5.792 -8.650 -3.156 1.00 88.88 111 TYR A N 1
ATOM 879 C CA . TYR A 1 111 ? 4.460 -8.085 -2.883 1.00 88.88 111 TYR A CA 1
ATOM 880 C C . TYR A 1 111 ? 4.203 -7.638 -1.433 1.00 88.88 111 TYR A C 1
ATOM 882 O O . TYR A 1 111 ? 3.088 -7.257 -1.081 1.00 88.88 111 TYR A O 1
ATOM 890 N N . GLN A 1 112 ? 5.225 -7.620 -0.580 1.00 86.12 112 GLN A N 1
ATOM 891 C CA . GLN A 1 112 ? 5.049 -7.450 0.864 1.00 86.12 112 GLN A CA 1
ATOM 892 C C . GLN A 1 112 ? 4.589 -6.050 1.263 1.00 86.12 112 GLN A C 1
ATOM 894 O O . GLN A 1 112 ? 3.733 -5.909 2.134 1.00 86.12 112 GLN A O 1
ATOM 899 N N . LEU A 1 113 ? 5.127 -5.013 0.615 1.00 87.12 113 LEU A N 1
ATOM 900 C CA . LEU A 1 113 ? 4.699 -3.638 0.870 1.00 87.12 113 LEU A CA 1
ATOM 901 C C . LEU A 1 113 ? 3.233 -3.445 0.467 1.00 87.12 113 LEU A C 1
ATOM 903 O O . LEU A 1 113 ? 2.455 -2.877 1.229 1.00 87.12 113 LEU A O 1
ATOM 907 N N . LEU A 1 114 ? 2.847 -3.975 -0.697 1.00 90.62 114 LEU A N 1
ATOM 908 C CA . LEU A 1 114 ? 1.463 -3.939 -1.159 1.00 90.62 114 LEU A CA 1
ATOM 909 C C . LEU A 1 114 ? 0.537 -4.668 -0.179 1.00 90.62 114 LEU A C 1
ATOM 911 O O . LEU A 1 114 ? -0.505 -4.132 0.191 1.00 90.62 114 LEU A O 1
ATOM 915 N N . PHE A 1 115 ? 0.940 -5.855 0.274 1.00 90.62 115 PHE A N 1
ATOM 916 C CA . PHE A 1 115 ? 0.203 -6.626 1.268 1.00 90.62 115 PHE A CA 1
ATOM 917 C C . PHE A 1 115 ? 0.015 -5.843 2.573 1.00 90.62 115 PHE A C 1
ATOM 919 O O . PHE A 1 115 ? -1.109 -5.732 3.056 1.00 90.62 115 PHE A O 1
ATOM 926 N N . ALA A 1 116 ? 1.081 -5.248 3.117 1.00 91.19 116 ALA A N 1
ATOM 927 C CA . ALA A 1 116 ? 1.014 -4.484 4.361 1.00 91.19 116 ALA A CA 1
ATOM 928 C C . ALA A 1 116 ? 0.062 -3.280 4.243 1.00 91.19 116 ALA A C 1
ATOM 930 O O . ALA A 1 116 ? -0.785 -3.076 5.112 1.00 91.19 116 ALA A O 1
ATOM 931 N N . LEU A 1 117 ? 0.143 -2.523 3.143 1.00 91.00 117 LEU A N 1
ATOM 932 C CA . LEU A 1 117 ? -0.745 -1.385 2.879 1.00 91.00 117 LEU A CA 1
ATOM 933 C C . LEU A 1 117 ? -2.206 -1.821 2.693 1.00 91.00 117 LEU A C 1
ATOM 935 O O . LEU A 1 117 ? -3.118 -1.182 3.221 1.00 91.00 117 LEU A O 1
ATOM 939 N N . ALA A 1 118 ? -2.441 -2.921 1.972 1.00 92.38 118 ALA A N 1
ATOM 940 C CA . ALA A 1 118 ? -3.777 -3.476 1.773 1.00 92.38 118 ALA A CA 1
ATOM 941 C C . ALA A 1 118 ? -4.403 -3.937 3.098 1.00 92.38 118 ALA A C 1
ATOM 943 O O . ALA A 1 118 ? -5.592 -3.713 3.330 1.00 92.38 118 ALA A O 1
ATOM 944 N N . LEU A 1 119 ? -3.596 -4.517 3.989 1.00 93.75 119 LEU A N 1
ATOM 945 C CA . LEU A 1 119 ? -4.025 -4.959 5.313 1.00 93.75 119 LEU A CA 1
ATOM 946 C C . LEU A 1 119 ? -4.466 -3.766 6.174 1.00 93.75 119 LEU A C 1
ATOM 948 O O . LEU A 1 119 ? -5.577 -3.779 6.706 1.00 93.75 119 LEU A O 1
ATOM 952 N N . VAL A 1 120 ? -3.668 -2.691 6.219 1.00 93.12 120 VAL A N 1
ATOM 953 C CA . VAL A 1 120 ? -4.025 -1.465 6.958 1.00 93.12 120 VAL A CA 1
ATOM 954 C C . VAL A 1 120 ? -5.252 -0.785 6.352 1.00 93.12 120 VAL A C 1
ATOM 956 O O . VAL A 1 120 ? -6.124 -0.326 7.095 1.00 93.12 120 VAL A O 1
ATOM 959 N N . LEU A 1 121 ? -5.375 -0.743 5.021 1.00 93.06 121 LEU A N 1
ATOM 960 C CA . LEU A 1 121 ? -6.560 -0.202 4.347 1.00 93.06 121 LEU A CA 1
ATOM 961 C C . LEU A 1 121 ? -7.824 -0.988 4.723 1.00 93.06 121 LEU A C 1
ATOM 963 O O . LEU A 1 121 ? -8.842 -0.383 5.069 1.00 93.06 121 LEU A O 1
ATOM 967 N N . GLY A 1 122 ? -7.749 -2.320 4.682 1.00 93.06 122 GLY A N 1
ATOM 968 C CA . GLY A 1 122 ? -8.842 -3.215 5.057 1.00 93.06 122 GLY A CA 1
ATOM 969 C C . GLY A 1 122 ? -9.249 -3.041 6.517 1.00 93.06 122 GLY A C 1
ATOM 970 O O . GLY A 1 122 ? -10.426 -2.814 6.801 1.00 93.06 122 GLY A O 1
ATOM 971 N N . ALA A 1 123 ? -8.276 -3.044 7.431 1.00 94.00 123 ALA A N 1
ATOM 972 C CA . ALA A 1 123 ? -8.509 -2.819 8.854 1.00 94.00 123 ALA A CA 1
ATOM 973 C C . ALA A 1 123 ? -9.124 -1.442 9.131 1.00 94.00 123 ALA A C 1
ATOM 975 O O . ALA A 1 123 ? -10.048 -1.336 9.928 1.00 94.00 123 ALA A O 1
ATOM 976 N N . SER A 1 124 ? -8.683 -0.397 8.426 1.00 93.31 124 SER A N 1
ATOM 977 C CA . SER A 1 124 ? -9.235 0.956 8.574 1.00 93.31 124 SER A CA 1
ATOM 978 C C . SER A 1 124 ? -10.675 1.054 8.067 1.00 93.31 124 SER A C 1
ATOM 980 O O . SER A 1 124 ? -11.520 1.689 8.693 1.00 93.31 124 SER A O 1
ATOM 982 N N . CYS A 1 125 ? -10.989 0.395 6.949 1.00 93.06 125 CYS A N 1
ATOM 983 C CA . CYS A 1 125 ? -12.360 0.325 6.447 1.00 93.06 125 CYS A CA 1
ATOM 984 C C . CYS A 1 125 ? -13.276 -0.467 7.384 1.00 93.06 125 CYS A C 1
ATOM 986 O O . CYS A 1 125 ? -14.441 -0.109 7.553 1.00 93.06 125 CYS A O 1
ATOM 988 N N . TRP A 1 126 ? -12.758 -1.539 7.981 1.00 93.06 126 TRP A N 1
ATOM 989 C CA . TRP A 1 126 ? -13.500 -2.349 8.937 1.00 93.06 126 TRP A CA 1
ATOM 990 C C . TRP A 1 126 ? -13.716 -1.611 10.260 1.00 93.06 126 TRP A C 1
ATOM 992 O O . TRP A 1 126 ? -14.831 -1.587 10.768 1.00 93.06 126 TRP A O 1
ATOM 1002 N N . ALA A 1 127 ? -12.692 -0.924 10.767 1.00 91.44 127 ALA A N 1
ATOM 1003 C CA . ALA A 1 127 ? -12.790 -0.034 11.919 1.00 91.44 127 ALA A CA 1
ATOM 1004 C C . ALA A 1 127 ? -13.877 1.033 11.724 1.00 91.44 127 ALA A C 1
ATOM 1006 O O . ALA A 1 127 ? -14.698 1.247 12.613 1.00 91.44 127 ALA A O 1
ATOM 1007 N N . LEU A 1 128 ? -13.951 1.647 10.535 1.00 91.81 128 LEU A N 1
ATOM 1008 C CA . LEU A 1 128 ? -15.045 2.565 10.219 1.00 91.81 128 LEU A CA 1
ATOM 1009 C C . LEU A 1 128 ? -16.407 1.884 10.190 1.00 91.81 128 LEU A C 1
ATOM 1011 O O . LEU A 1 128 ? -17.364 2.524 10.588 1.00 91.81 128 LEU A O 1
ATOM 1015 N N . ARG A 1 129 ? -16.509 0.623 9.762 1.00 90.56 129 ARG A N 1
ATOM 1016 C CA . ARG A 1 129 ? -17.776 -0.119 9.794 1.00 90.56 129 ARG A CA 1
ATOM 1017 C C . ARG A 1 129 ? -18.239 -0.502 11.193 1.00 90.56 129 ARG A C 1
ATOM 1019 O O . ARG A 1 129 ? -19.441 -0.574 11.408 1.00 90.56 129 ARG A O 1
ATOM 1026 N N . ILE A 1 130 ? -17.311 -0.741 12.119 1.00 88.31 130 ILE A N 1
ATOM 1027 C CA . ILE A 1 130 ? -17.645 -0.944 13.536 1.00 88.31 130 ILE A CA 1
ATOM 1028 C C . ILE A 1 130 ? -18.296 0.331 14.093 1.00 88.31 130 ILE A C 1
ATOM 1030 O O . ILE A 1 130 ? -19.306 0.260 14.774 1.00 88.31 130 ILE A O 1
ATOM 1034 N N . ILE A 1 131 ? -17.757 1.503 13.745 1.00 87.69 131 ILE A N 1
ATOM 1035 C CA . ILE A 1 131 ? -18.232 2.798 14.259 1.00 87.69 131 ILE A CA 1
ATOM 1036 C C . ILE A 1 131 ? -19.465 3.323 13.497 1.00 87.69 131 ILE A C 1
ATOM 1038 O O . ILE A 1 131 ? -20.351 3.942 14.077 1.00 87.69 131 ILE A O 1
ATOM 1042 N N . ASP A 1 132 ? -19.493 3.125 12.182 1.00 86.31 132 ASP A N 1
ATOM 1043 C CA . ASP A 1 132 ? -20.507 3.583 11.233 1.00 86.31 132 ASP A CA 1
ATOM 1044 C C . ASP A 1 132 ? -20.817 2.441 10.258 1.00 86.31 132 ASP A C 1
ATOM 1046 O O . ASP A 1 132 ? -20.171 2.266 9.218 1.00 86.31 132 ASP A O 1
ATOM 1050 N N . PHE A 1 133 ? -21.831 1.650 10.606 1.00 85.38 133 PHE A N 1
ATOM 1051 C CA . PHE A 1 133 ? -22.222 0.446 9.870 1.00 85.38 133 PHE A CA 1
ATOM 1052 C C . PHE A 1 133 ? -22.487 0.696 8.373 1.00 85.38 133 PHE A C 1
ATOM 1054 O O . PHE A 1 133 ? -22.241 -0.179 7.537 1.00 85.38 133 PHE A O 1
ATOM 1061 N N . ASN A 1 134 ? -22.927 1.906 8.012 1.00 87.81 134 ASN A N 1
ATOM 1062 C CA . ASN A 1 134 ? -23.262 2.277 6.638 1.00 87.81 134 ASN A CA 1
ATOM 1063 C C . ASN A 1 134 ? -22.067 2.801 5.829 1.00 87.81 134 ASN A C 1
ATOM 1065 O O . ASN A 1 134 ? -22.240 3.214 4.679 1.00 87.81 134 ASN A O 1
ATOM 1069 N N . HIS A 1 135 ? -20.848 2.767 6.378 1.00 87.25 135 HIS A N 1
ATOM 1070 C CA . HIS A 1 135 ? -19.670 3.246 5.668 1.00 87.25 135 HIS A CA 1
ATOM 1071 C C . HIS A 1 135 ? -19.499 2.539 4.299 1.00 87.25 135 HIS A C 1
ATOM 1073 O O . HIS A 1 135 ? -19.465 1.299 4.240 1.00 87.25 135 HIS A O 1
ATOM 1079 N N . PRO A 1 136 ? -19.356 3.288 3.180 1.00 86.94 136 PRO A N 1
ATOM 1080 C CA . PRO A 1 136 ? -19.322 2.733 1.824 1.00 86.94 136 PRO A CA 1
ATOM 1081 C C . PRO A 1 136 ? -17.949 2.137 1.468 1.00 86.94 136 PRO A C 1
ATOM 1083 O O . PRO A 1 136 ? -17.273 2.578 0.537 1.00 86.94 136 PRO A O 1
ATOM 1086 N N . THR A 1 137 ? -17.544 1.082 2.178 1.00 88.00 137 THR A N 1
ATOM 1087 C CA . THR A 1 137 ? -16.249 0.395 2.029 1.00 88.00 137 THR A CA 1
ATOM 1088 C C . THR A 1 137 ? -15.925 0.012 0.583 1.00 88.00 137 THR A C 1
ATOM 1090 O O . THR A 1 137 ? -14.783 0.146 0.145 1.00 88.00 137 THR A O 1
ATOM 1093 N N . ARG A 1 138 ? -16.931 -0.416 -0.194 1.00 83.94 138 ARG A N 1
ATOM 1094 C CA . ARG A 1 138 ? -16.754 -0.789 -1.605 1.00 83.94 138 ARG A CA 1
ATOM 1095 C C . ARG A 1 138 ? -16.222 0.377 -2.440 1.00 83.94 138 ARG A C 1
ATOM 1097 O O . ARG A 1 138 ? -15.283 0.182 -3.201 1.00 83.94 138 ARG A O 1
ATOM 1104 N N . ASN A 1 139 ? -16.773 1.577 -2.265 1.00 81.75 139 ASN A N 1
ATOM 1105 C CA . ASN A 1 139 ? -16.366 2.761 -3.030 1.00 81.75 139 ASN A CA 1
ATOM 1106 C C . ASN A 1 139 ? -14.951 3.214 -2.654 1.00 81.75 139 ASN A C 1
ATOM 1108 O O . ASN A 1 139 ? -14.243 3.797 -3.469 1.00 81.75 139 ASN A O 1
ATOM 1112 N N . THR A 1 140 ? -14.534 2.916 -1.425 1.00 81.31 140 THR A N 1
ATOM 1113 C CA . THR A 1 140 ? -13.193 3.206 -0.921 1.00 81.31 140 THR A CA 1
ATOM 1114 C C . THR A 1 140 ? -12.148 2.245 -1.495 1.00 81.31 140 THR A C 1
ATOM 1116 O O . THR A 1 140 ? -11.072 2.672 -1.907 1.00 81.31 140 THR A O 1
ATOM 1119 N N . ILE A 1 141 ? -12.436 0.945 -1.531 1.00 85.19 141 ILE A N 1
ATOM 1120 C CA . ILE A 1 141 ? -11.437 -0.074 -1.883 1.00 85.19 141 ILE A CA 1
ATOM 1121 C C . ILE A 1 141 ? -11.362 -0.299 -3.398 1.00 85.19 141 ILE A C 1
ATOM 1123 O O . ILE A 1 141 ? -10.269 -0.399 -3.952 1.00 85.19 141 ILE A O 1
ATOM 1127 N N . LEU A 1 142 ? -12.510 -0.332 -4.081 1.00 83.19 142 LEU A N 1
ATOM 1128 C CA . LEU A 1 142 ? -12.613 -0.798 -5.466 1.00 83.19 142 LEU A CA 1
ATOM 1129 C C . LEU A 1 142 ? -11.707 -0.039 -6.453 1.00 83.19 142 LEU A C 1
ATOM 1131 O O . LEU A 1 142 ? -10.993 -0.716 -7.190 1.00 83.19 142 LEU A O 1
ATOM 1135 N N . PRO A 1 143 ? -11.639 1.308 -6.463 1.00 81.50 143 PRO A N 1
ATOM 1136 C CA . PRO A 1 143 ? -10.777 2.022 -7.410 1.00 81.50 143 PRO A CA 1
ATOM 1137 C C . PRO A 1 143 ? -9.293 1.666 -7.250 1.00 81.50 143 PRO A C 1
ATOM 1139 O O . PRO A 1 143 ? -8.578 1.469 -8.231 1.00 81.50 143 PRO A O 1
ATOM 1142 N N . VAL A 1 144 ? -8.840 1.533 -6.002 1.00 83.69 144 VAL A N 1
ATOM 1143 C CA . VAL A 1 144 ? -7.444 1.225 -5.678 1.00 83.69 144 VAL A CA 1
ATOM 1144 C C . VAL A 1 144 ? -7.121 -0.231 -5.996 1.00 83.69 144 VAL A C 1
ATOM 1146 O O . VAL A 1 144 ? -6.079 -0.513 -6.586 1.00 83.69 144 VAL A O 1
ATOM 1149 N N . SER A 1 145 ? -8.028 -1.156 -5.676 1.00 84.38 145 SER A N 1
ATOM 1150 C CA . SER A 1 145 ? -7.876 -2.573 -6.015 1.00 84.38 145 SER A CA 1
ATOM 1151 C C . SER A 1 145 ? -7.839 -2.807 -7.520 1.00 84.38 145 SER A C 1
ATOM 1153 O O . SER A 1 145 ? -7.005 -3.582 -7.973 1.00 84.38 145 SER A O 1
ATOM 1155 N N . VAL A 1 146 ? -8.685 -2.122 -8.297 1.00 84.50 146 VAL A N 1
ATOM 1156 C CA . VAL A 1 146 ? -8.697 -2.237 -9.764 1.00 84.50 146 VAL A CA 1
ATOM 1157 C C . VAL A 1 146 ? -7.374 -1.755 -10.355 1.00 84.50 146 VAL A C 1
ATOM 1159 O O . VAL A 1 146 ? -6.763 -2.490 -11.124 1.00 84.50 146 VAL A O 1
ATOM 1162 N N . LEU A 1 147 ? -6.882 -0.575 -9.961 1.00 83.56 147 LEU A N 1
ATOM 1163 C CA . LEU A 1 147 ? -5.597 -0.068 -10.457 1.00 83.56 147 LEU A CA 1
ATOM 1164 C C . LEU A 1 147 ? -4.433 -0.997 -10.088 1.00 83.56 147 LEU A C 1
ATOM 1166 O O . LEU A 1 147 ? -3.563 -1.271 -10.911 1.00 83.56 147 LEU A O 1
ATOM 1170 N N . THR A 1 148 ? -4.430 -1.502 -8.855 1.00 86.81 148 THR A N 1
ATOM 1171 C CA . THR A 1 148 ? -3.407 -2.443 -8.388 1.00 86.81 148 THR A CA 1
ATOM 1172 C C . THR A 1 148 ? -3.449 -3.735 -9.194 1.00 86.81 148 THR A C 1
ATOM 1174 O O . THR A 1 148 ? -2.412 -4.203 -9.649 1.00 86.81 148 THR A O 1
ATOM 1177 N N . LEU A 1 149 ? -4.641 -4.293 -9.415 1.00 88.50 149 LEU A N 1
ATOM 1178 C CA . LEU A 1 149 ? -4.829 -5.506 -10.204 1.00 88.50 149 LEU A CA 1
ATOM 1179 C C . LEU A 1 149 ? -4.347 -5.305 -11.645 1.00 88.50 149 LEU A C 1
ATOM 1181 O O . LEU A 1 149 ? -3.614 -6.143 -12.154 1.00 88.50 149 LEU A O 1
ATOM 1185 N N . ILE A 1 150 ? -4.694 -4.178 -12.272 1.00 86.19 150 ILE A N 1
ATOM 1186 C CA . ILE A 1 150 ? -4.212 -3.818 -13.611 1.00 86.19 150 ILE A CA 1
ATOM 1187 C C . ILE A 1 150 ? -2.681 -3.744 -13.632 1.00 86.19 150 ILE A C 1
ATOM 1189 O O . ILE A 1 150 ? -2.066 -4.325 -14.519 1.00 86.19 150 ILE A O 1
ATOM 1193 N N . SER A 1 151 ? -2.064 -3.090 -12.642 1.00 86.38 151 SER A N 1
ATOM 1194 C CA . SER A 1 151 ? -0.602 -3.001 -12.516 1.00 86.38 151 SER A CA 1
ATOM 1195 C C . SER A 1 151 ? 0.052 -4.380 -12.385 1.00 86.38 151 SER A C 1
ATOM 1197 O O . SER A 1 151 ? 1.033 -4.660 -13.066 1.00 86.38 151 SER A O 1
ATOM 1199 N N . VAL A 1 152 ? -0.508 -5.276 -11.568 1.00 86.81 152 VAL A N 1
ATOM 1200 C CA . VAL A 1 152 ? 0.012 -6.645 -11.422 1.00 86.81 152 VAL A CA 1
ATOM 1201 C C . VAL A 1 152 ? -0.157 -7.435 -12.719 1.00 86.81 152 VAL A C 1
ATOM 1203 O O . VAL A 1 152 ? 0.787 -8.085 -13.156 1.00 86.81 152 VAL A O 1
ATOM 1206 N N . ILE A 1 153 ? -1.327 -7.356 -13.360 1.00 86.56 153 ILE A N 1
ATOM 1207 C CA . ILE A 1 153 ? -1.607 -8.103 -14.591 1.00 86.56 153 ILE A CA 1
ATOM 1208 C C . ILE A 1 153 ? -0.695 -7.647 -15.730 1.00 86.56 153 ILE A C 1
ATOM 1210 O O . ILE A 1 153 ? -0.079 -8.485 -16.383 1.00 86.56 153 ILE A O 1
ATOM 1214 N N . LEU A 1 154 ? -0.583 -6.334 -15.949 1.00 82.25 154 LEU A N 1
ATOM 1215 C CA . LEU A 1 154 ? 0.266 -5.765 -16.996 1.00 82.25 154 LEU A CA 1
ATOM 1216 C C . LEU A 1 154 ? 1.718 -6.211 -16.854 1.00 82.25 154 LEU A C 1
ATOM 1218 O O . LEU A 1 154 ? 2.357 -6.536 -17.845 1.00 82.25 154 LEU A O 1
ATOM 1222 N N . VAL A 1 155 ? 2.232 -6.234 -15.628 1.00 81.19 155 VAL A N 1
ATOM 1223 C CA . VAL A 1 155 ? 3.656 -6.457 -15.379 1.00 81.19 155 VAL A CA 1
ATOM 1224 C C . VAL A 1 155 ? 4.001 -7.949 -15.280 1.00 81.19 155 VAL A C 1
ATOM 1226 O O . VAL A 1 155 ? 5.072 -8.356 -15.723 1.00 81.19 155 VAL A O 1
ATOM 1229 N N . GLU A 1 156 ? 3.115 -8.792 -14.736 1.00 80.75 156 GLU A N 1
ATOM 1230 C CA . GLU A 1 156 ? 3.360 -10.243 -14.659 1.00 80.75 156 GLU A CA 1
ATOM 1231 C C . GLU A 1 156 ? 3.026 -10.976 -15.955 1.00 80.75 156 GLU A C 1
ATOM 1233 O O . GLU A 1 156 ? 3.728 -11.921 -16.319 1.00 80.75 156 GLU A O 1
ATOM 1238 N N . PHE A 1 157 ? 1.978 -10.548 -16.664 1.00 77.69 157 PHE A N 1
ATOM 1239 C CA . PHE A 1 157 ? 1.538 -11.216 -17.887 1.00 77.69 157 PHE A CA 1
ATOM 1240 C C . PHE A 1 157 ? 1.952 -10.490 -19.167 1.00 77.69 157 PHE A C 1
ATOM 1242 O O . PHE A 1 157 ? 1.950 -11.109 -20.225 1.00 77.69 157 PHE A O 1
ATOM 1249 N N . GLY A 1 158 ? 2.392 -9.230 -19.080 1.00 67.94 158 GLY A N 1
ATOM 1250 C CA . GLY A 1 158 ? 2.955 -8.466 -20.199 1.00 67.94 158 GLY A CA 1
ATOM 1251 C C . GLY A 1 158 ? 3.987 -9.222 -21.046 1.00 67.94 158 GLY A C 1
ATOM 1252 O O . GLY A 1 158 ? 3.856 -9.200 -22.269 1.00 67.94 158 GLY A O 1
ATOM 1253 N N . PRO A 1 159 ? 4.939 -9.983 -20.461 1.00 67.50 159 PRO A N 1
ATOM 1254 C CA . PRO A 1 159 ? 5.917 -10.741 -21.243 1.00 67.50 159 PRO A CA 1
ATOM 1255 C C . PRO A 1 159 ? 5.296 -11.831 -22.131 1.00 67.50 159 PRO A C 1
ATOM 1257 O O . PRO A 1 159 ? 5.904 -12.217 -23.123 1.00 67.50 159 PRO A O 1
ATOM 1260 N N . TYR A 1 160 ? 4.099 -12.323 -21.790 1.00 64.69 160 TYR A N 1
ATOM 1261 C CA . TYR A 1 160 ? 3.383 -13.368 -22.532 1.00 64.69 160 TYR A CA 1
ATOM 1262 C C . TYR A 1 160 ? 2.481 -12.812 -23.642 1.00 64.69 160 TYR A C 1
ATOM 1264 O O . TYR A 1 160 ? 1.961 -13.587 -24.441 1.00 64.69 160 TYR A O 1
ATOM 1272 N N . PHE A 1 161 ? 2.281 -11.491 -23.695 1.00 61.25 161 PHE A N 1
ATOM 1273 C CA . PHE A 1 161 ? 1.486 -10.821 -24.730 1.00 61.25 161 PHE A CA 1
ATOM 1274 C C . PHE A 1 161 ? 2.332 -10.249 -25.876 1.00 61.25 161 PHE A C 1
ATOM 1276 O O . PHE A 1 161 ? 1.770 -9.682 -26.811 1.00 61.25 161 PHE A O 1
ATOM 1283 N N . ASN A 1 162 ? 3.658 -10.417 -25.835 1.00 51.16 162 ASN A N 1
ATOM 1284 C CA . ASN A 1 162 ? 4.530 -10.112 -26.966 1.00 51.16 162 ASN A CA 1
ATOM 1285 C C . ASN A 1 162 ? 4.361 -11.201 -28.041 1.00 51.16 162 ASN A C 1
ATOM 1287 O O . ASN A 1 162 ? 5.013 -12.245 -27.977 1.00 51.16 162 ASN A O 1
ATOM 1291 N N . PHE A 1 163 ? 3.440 -10.952 -28.976 1.00 45.19 163 PHE A N 1
ATOM 1292 C CA . PHE A 1 163 ? 3.380 -11.591 -30.295 1.00 45.19 163 PHE A CA 1
ATOM 1293 C C . PHE A 1 163 ? 4.378 -10.940 -31.253 1.00 45.19 163 PHE A C 1
ATOM 1295 O O . PHE A 1 163 ? 4.524 -9.697 -31.187 1.00 45.19 163 PHE A O 1
#

Sequence (163 aa):
MMLGIIKDFALTTLVIILNHWIYGIEDTIAYEFIVNFIAKNRTFFIASGLVGSIVLLFSSAMFENLGLYKITYGLSKILIRVNQFLITFLAILNIVFYAALGNNLMRNNGYQLLFALALVLGASCWALRIIDFNHPTRNTILPVSVLTLISVILVEFGPYFNF

pLDDT: mean 79.68, std 14.2, range [31.25, 94.0]

Radius of gyration: 17.56 Å; chains: 1; bounding box: 43×30×56 Å

Foldseek 3Di:
DVVVVLCVVVVVVVCVVCCVVPVPDDLVVVLVVLLVVCVVCVVVLLCCLVVVLVCLLVCLLVCLVVVNNVVSLVVLVVLLVSLLVVLLVLLVSQQVSCVRPVDGSCVSSPVRNVVSSVSSNVSSQVSNCSNPVPRPSCVSVVVSVVSNVVSCCCSVCVVVPPD